Protein AF-A0A4Q3SKL9-F1 (afdb_monomer_lite)

Structure (mmCIF, N/CA/C/O backbone)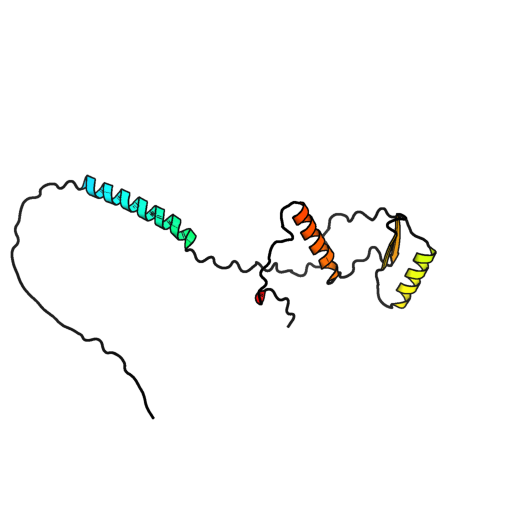:
data_AF-A0A4Q3SKL9-F1
#
_entry.id   AF-A0A4Q3SKL9-F1
#
loop_
_atom_site.group_PDB
_atom_site.id
_atom_site.type_symbol
_atom_site.label_atom_id
_atom_site.label_alt_id
_atom_site.label_comp_id
_atom_site.label_asym_id
_atom_site.label_entity_id
_atom_site.label_seq_id
_atom_site.pdbx_PDB_ins_code
_atom_site.Cartn_x
_atom_site.Cartn_y
_atom_site.Cartn_z
_atom_site.occupancy
_atom_site.B_iso_or_equiv
_atom_site.auth_seq_id
_atom_site.auth_comp_id
_atom_site.auth_asym_id
_atom_site.auth_atom_id
_atom_site.pdbx_PDB_model_num
ATOM 1 N N . MET A 1 1 ? 20.349 -5.347 70.564 1.00 42.28 1 MET A N 1
ATOM 2 C CA . MET A 1 1 ? 19.375 -5.200 71.668 1.00 42.28 1 MET A CA 1
ATOM 3 C C . MET A 1 1 ? 17.981 -5.496 71.130 1.00 42.28 1 MET A C 1
ATOM 5 O O . MET A 1 1 ? 17.621 -4.933 70.114 1.00 42.28 1 MET A O 1
ATOM 9 N N . GLN A 1 2 ? 17.315 -6.458 71.781 1.00 43.00 2 GLN A N 1
ATOM 10 C CA . GLN A 1 2 ? 15.885 -6.828 71.868 1.00 43.00 2 GLN A CA 1
ATOM 11 C C . GLN A 1 2 ? 14.859 -6.116 70.944 1.00 43.00 2 GLN A C 1
ATOM 13 O O . GLN A 1 2 ? 14.893 -4.907 70.795 1.00 43.00 2 GLN A O 1
ATOM 18 N N . ARG A 1 3 ? 13.822 -6.783 70.413 1.00 39.81 3 ARG A N 1
ATOM 19 C CA . ARG A 1 3 ? 12.756 -7.420 71.211 1.00 39.81 3 ARG A CA 1
ATOM 20 C C . ARG A 1 3 ? 11.998 -8.527 70.469 1.00 39.81 3 ARG A C 1
ATOM 22 O O . ARG A 1 3 ? 11.583 -8.394 69.326 1.00 39.81 3 ARG A O 1
ATOM 29 N N . ARG A 1 4 ? 11.789 -9.598 71.232 1.00 51.88 4 ARG A N 1
ATOM 30 C CA . ARG A 1 4 ? 10.931 -10.768 71.035 1.00 51.88 4 ARG A CA 1
ATOM 31 C C . ARG A 1 4 ? 9.560 -10.455 71.658 1.00 51.88 4 ARG A C 1
ATOM 33 O O . ARG A 1 4 ? 9.534 -10.004 72.798 1.00 51.88 4 ARG A O 1
ATOM 40 N N . VAL A 1 5 ? 8.454 -10.719 70.961 1.00 52.66 5 VAL A N 1
ATOM 41 C CA . VAL A 1 5 ? 7.071 -10.580 71.477 1.00 52.66 5 VAL A CA 1
ATOM 42 C C . VAL A 1 5 ? 6.251 -11.712 70.834 1.00 52.66 5 VAL A C 1
ATOM 44 O O . VAL A 1 5 ? 6.023 -11.701 69.634 1.00 52.66 5 VAL A O 1
ATOM 47 N N . SER A 1 6 ? 6.223 -12.907 71.432 1.00 49.34 6 SER A N 1
ATOM 48 C CA . SER A 1 6 ? 5.318 -13.424 72.481 1.00 49.34 6 SER A CA 1
ATOM 49 C C . SER A 1 6 ? 4.157 -14.236 71.885 1.00 49.34 6 SER A C 1
ATOM 51 O O . SER A 1 6 ? 3.164 -13.692 71.412 1.00 49.34 6 SER A O 1
ATOM 53 N N . ARG A 1 7 ? 4.306 -15.570 71.930 1.00 49.84 7 ARG A N 1
ATOM 54 C CA . ARG A 1 7 ? 3.249 -16.551 71.646 1.00 49.84 7 ARG A CA 1
ATOM 55 C C . ARG A 1 7 ? 2.136 -16.407 72.682 1.00 49.84 7 ARG A C 1
ATOM 57 O O . ARG A 1 7 ? 2.406 -16.524 73.876 1.00 49.84 7 ARG A O 1
ATOM 64 N N . PHE A 1 8 ? 0.903 -16.222 72.224 1.00 40.44 8 PHE A N 1
ATOM 65 C CA . PHE A 1 8 ? -0.272 -16.300 73.083 1.00 40.44 8 PHE A CA 1
ATOM 66 C C . PHE A 1 8 ? -0.656 -17.765 73.323 1.00 40.44 8 PHE A C 1
ATOM 68 O O . PHE A 1 8 ? -0.822 -18.553 72.392 1.00 40.44 8 PHE A O 1
ATOM 75 N N . ARG A 1 9 ? -0.744 -18.123 74.604 1.00 43.94 9 ARG A N 1
ATOM 76 C CA . ARG A 1 9 ? -1.090 -19.440 75.142 1.00 43.94 9 ARG A CA 1
ATOM 77 C C . ARG A 1 9 ? -2.588 -19.429 75.462 1.00 43.94 9 ARG A C 1
ATOM 79 O O . ARG A 1 9 ? -3.027 -18.601 76.251 1.00 43.94 9 ARG A O 1
ATOM 86 N N . GLN A 1 10 ? -3.356 -20.323 74.847 1.00 49.81 10 GLN A N 1
ATOM 87 C CA . GLN A 1 10 ? -4.784 -20.511 75.135 1.00 49.81 10 GLN A CA 1
ATOM 88 C C . GLN A 1 10 ? -4.977 -21.128 76.537 1.00 49.81 10 GLN A C 1
ATOM 90 O O . GLN A 1 10 ? -4.242 -22.065 76.878 1.00 49.81 10 GLN A O 1
ATOM 95 N N . PRO A 1 11 ? -5.944 -20.666 77.351 1.00 43.22 11 PRO A N 1
ATOM 96 C CA . PRO A 1 11 ? -6.299 -21.330 78.598 1.00 43.22 11 PRO A CA 1
ATOM 97 C C . PRO A 1 11 ? -7.225 -22.530 78.344 1.00 43.22 11 PRO A C 1
ATOM 99 O O . PRO A 1 11 ? -8.230 -22.439 77.644 1.00 43.22 11 PRO A O 1
ATOM 102 N N . ARG A 1 12 ? -6.885 -23.667 78.961 1.00 46.78 12 ARG A N 1
ATOM 103 C CA . ARG A 1 12 ? -7.811 -24.780 79.210 1.00 46.78 12 ARG A CA 1
ATOM 104 C C . ARG A 1 12 ? -8.710 -24.397 80.383 1.00 46.78 12 ARG A C 1
ATOM 106 O O . ARG A 1 12 ? -8.183 -24.033 81.429 1.00 46.78 12 ARG A O 1
ATOM 113 N N . PHE A 1 13 ? -10.018 -24.588 80.241 1.00 40.31 13 PHE A N 1
ATOM 114 C CA . PHE A 1 13 ? -10.924 -24.720 81.378 1.00 40.31 13 PHE A CA 1
ATOM 115 C C . PHE A 1 13 ? -11.659 -26.054 81.307 1.00 40.31 13 PHE A C 1
ATOM 117 O O . PHE A 1 13 ? -12.207 -26.444 80.278 1.00 40.31 13 PHE A O 1
ATOM 124 N N . SER A 1 14 ? -11.565 -26.770 82.420 1.00 46.06 14 SER A N 1
ATOM 125 C CA . SER A 1 14 ? -12.085 -28.099 82.690 1.00 46.06 14 SER A CA 1
ATOM 126 C C . SER A 1 14 ? -13.452 -28.038 83.368 1.00 46.06 14 SER A C 1
ATOM 128 O O . SER A 1 14 ? -13.688 -27.171 84.202 1.00 46.06 14 SER A O 1
ATOM 130 N N . SER A 1 15 ? -14.267 -29.051 83.068 1.00 46.94 15 SER A N 1
ATOM 131 C CA . SER A 1 15 ? -15.218 -29.741 83.955 1.00 46.94 15 SER A CA 1
ATOM 132 C C . SER A 1 15 ? -16.127 -28.909 84.874 1.00 46.94 15 SER A C 1
ATOM 134 O O . SER A 1 15 ? -15.709 -28.448 85.933 1.00 46.94 15 SER A O 1
ATOM 136 N N . GLY A 1 16 ? -17.422 -28.919 84.561 1.00 36.06 16 GLY A N 1
ATOM 137 C CA . GLY A 1 16 ? -18.505 -28.660 85.508 1.00 36.06 16 GLY A CA 1
ATOM 138 C C . GLY A 1 16 ? -19.634 -29.647 85.242 1.00 36.06 16 GLY A C 1
ATOM 139 O O . GLY A 1 16 ? -20.187 -29.672 84.148 1.00 36.06 16 GLY A O 1
ATOM 140 N N . ARG A 1 17 ? -19.877 -30.523 86.212 1.00 42.84 17 ARG A N 1
ATOM 141 C CA . ARG A 1 17 ? -20.771 -31.682 86.182 1.00 42.84 17 ARG A CA 1
ATOM 142 C C . ARG A 1 17 ? -22.053 -31.338 86.959 1.00 42.84 17 ARG A C 1
ATOM 144 O O . ARG A 1 17 ? -21.984 -30.529 87.879 1.00 42.84 17 ARG A O 1
ATOM 151 N N . GLU A 1 18 ? -23.121 -32.074 86.650 1.00 37.28 18 GLU A N 1
ATOM 152 C CA . GLU A 1 18 ? -24.313 -32.351 87.477 1.00 37.28 18 GLU A CA 1
ATOM 153 C C . GLU A 1 18 ? -25.506 -31.380 87.457 1.00 37.28 18 GLU A C 1
ATOM 155 O O . GLU A 1 18 ? -25.368 -30.168 87.322 1.00 37.28 18 GLU A O 1
ATOM 160 N N . SER A 1 19 ? -26.664 -31.999 87.736 1.00 40.19 19 SER A N 1
ATOM 161 C CA . SER A 1 19 ? -28.002 -31.480 88.067 1.00 40.19 19 SER A CA 1
ATOM 162 C C . SER A 1 19 ? -28.982 -31.253 86.906 1.00 40.19 19 SER A C 1
ATOM 164 O O . SER A 1 19 ? -28.657 -30.624 85.913 1.00 40.19 19 SER A O 1
ATOM 166 N N . PHE A 1 20 ? -30.244 -31.682 86.947 1.00 34.62 20 PHE A N 1
ATOM 167 C CA . PHE A 1 20 ? -30.991 -32.583 87.829 1.00 34.62 20 PHE A CA 1
ATOM 168 C C . PHE A 1 20 ? -32.383 -32.776 87.167 1.00 34.62 20 PHE A C 1
ATOM 170 O O . PHE A 1 20 ? -32.942 -31.834 86.615 1.00 34.62 20 PHE A O 1
ATOM 177 N N . TRP A 1 21 ? -32.950 -33.975 87.323 1.00 31.34 21 TRP A N 1
ATOM 178 C CA . TRP A 1 21 ? -34.388 -34.284 87.409 1.00 31.34 21 TRP A CA 1
ATOM 179 C C . TRP A 1 21 ? -35.330 -34.453 86.187 1.00 31.34 21 TRP A C 1
ATOM 181 O O . TRP A 1 21 ? -35.615 -33.563 85.396 1.00 31.34 21 TRP A O 1
ATOM 191 N N . HIS A 1 22 ? -35.981 -35.624 86.267 1.00 39.62 22 HIS A N 1
ATOM 192 C CA . HIS A 1 22 ? -37.375 -35.976 85.969 1.00 39.62 22 HIS A CA 1
ATOM 193 C C . HIS A 1 22 ? -37.829 -36.193 84.520 1.00 39.62 22 HIS A C 1
ATOM 195 O O . HIS A 1 22 ? -38.355 -35.321 83.830 1.00 39.62 22 HIS A O 1
ATOM 201 N N . ALA A 1 23 ? -37.818 -37.482 84.168 1.00 44.06 23 ALA A N 1
ATOM 202 C CA . ALA A 1 23 ? -38.719 -38.083 83.202 1.00 44.06 23 ALA A CA 1
ATOM 203 C C . ALA A 1 23 ? -40.190 -37.805 83.565 1.00 44.06 23 ALA A C 1
ATOM 205 O O . ALA A 1 23 ? -40.707 -38.296 84.569 1.00 44.06 23 ALA A O 1
ATOM 206 N N . ARG A 1 24 ? -40.880 -37.067 82.693 1.00 47.12 24 ARG A N 1
ATOM 207 C CA . ARG A 1 24 ? -42.340 -37.084 82.570 1.00 47.12 24 ARG A 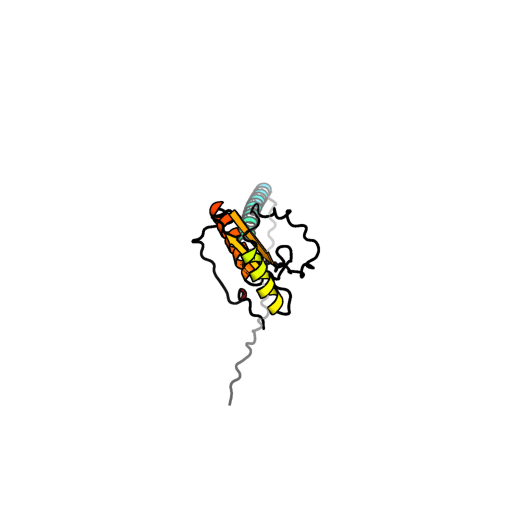CA 1
ATOM 208 C C . ARG A 1 24 ? -42.690 -37.778 81.260 1.00 47.12 24 ARG A C 1
ATOM 210 O O . ARG A 1 24 ? -42.455 -37.240 80.184 1.00 47.12 24 ARG A O 1
ATOM 217 N N . ARG A 1 25 ? -43.244 -38.989 81.357 1.00 47.88 25 ARG A N 1
ATOM 218 C CA . ARG A 1 25 ? -43.970 -39.616 80.249 1.00 47.88 25 ARG A CA 1
ATOM 219 C C . ARG A 1 25 ? -45.310 -38.903 80.124 1.00 47.88 25 ARG A C 1
ATOM 221 O O . ARG A 1 25 ? -46.119 -38.991 81.039 1.00 47.88 25 ARG A O 1
ATOM 228 N N . PHE A 1 26 ? -45.535 -38.241 78.995 1.00 43.69 26 PHE A N 1
ATOM 229 C CA . PHE A 1 26 ? -46.871 -37.883 78.537 1.00 43.69 26 PHE A CA 1
ATOM 230 C C . PHE A 1 26 ? -47.021 -38.207 77.050 1.00 43.69 26 PHE A C 1
ATOM 232 O O . PHE A 1 26 ? -46.095 -38.081 76.252 1.00 43.69 26 PHE A O 1
ATOM 239 N N . SER A 1 27 ? -48.210 -38.718 76.768 1.00 46.91 27 SER A N 1
ATOM 240 C CA . SER A 1 27 ? -48.771 -39.318 75.561 1.00 46.91 27 SER A CA 1
ATOM 241 C C . SER A 1 27 ? -48.449 -38.645 74.225 1.00 46.91 27 SER A C 1
ATOM 243 O O . SER A 1 27 ? -48.472 -37.425 74.088 1.00 46.91 27 SER A O 1
ATOM 245 N N . SER A 1 28 ? -48.281 -39.487 73.205 1.00 49.47 28 SER A N 1
ATOM 246 C CA . SER A 1 28 ? -48.178 -39.151 71.787 1.00 49.47 28 SER A CA 1
ATOM 247 C C . SER A 1 28 ? -49.467 -38.524 71.238 1.00 49.47 28 SER A C 1
ATOM 249 O O . SER A 1 28 ? -50.399 -39.215 70.828 1.00 49.47 28 SER A O 1
ATOM 251 N N . ALA A 1 29 ? -49.492 -37.196 71.146 1.00 51.28 29 ALA A N 1
ATOM 252 C CA . ALA A 1 29 ? -50.385 -36.495 70.231 1.00 51.28 29 ALA A CA 1
ATOM 253 C C . ALA A 1 29 ? -49.734 -36.461 68.837 1.00 51.28 29 ALA A C 1
ATOM 255 O O . ALA A 1 29 ? -48.597 -36.016 68.676 1.00 51.28 29 ALA A O 1
ATOM 256 N N . ARG A 1 30 ? -50.440 -36.968 67.821 1.00 56.00 30 ARG A N 1
ATOM 257 C CA . ARG A 1 30 ? -50.005 -36.933 66.417 1.00 56.00 30 ARG A CA 1
ATOM 258 C C . ARG A 1 30 ? -49.879 -35.474 65.964 1.00 56.00 30 ARG A C 1
ATOM 260 O O . ARG A 1 30 ? -50.881 -34.813 65.714 1.00 56.00 30 ARG A O 1
ATOM 267 N N . ALA A 1 31 ? -48.650 -34.974 65.869 1.00 55.12 31 ALA A N 1
ATOM 268 C CA . ALA A 1 31 ? -48.360 -33.671 65.280 1.00 55.12 31 ALA A CA 1
ATOM 269 C C . ALA A 1 31 ? -48.549 -33.709 63.741 1.00 55.12 31 ALA A C 1
ATOM 271 O O . ALA A 1 31 ? -48.374 -34.764 63.125 1.00 55.12 31 ALA A O 1
ATOM 272 N N . PRO A 1 32 ? -48.896 -32.588 63.081 1.00 55.81 32 PRO A N 1
ATOM 273 C CA . PRO A 1 32 ? -49.152 -32.546 61.643 1.00 55.81 32 PRO A CA 1
ATOM 274 C C . PRO A 1 32 ? -47.839 -32.358 60.863 1.00 55.81 32 PRO A C 1
ATOM 276 O O . PRO A 1 32 ? -47.601 -31.324 60.238 1.00 55.81 32 PRO A O 1
ATOM 279 N N . TRP A 1 33 ? -46.972 -33.374 60.891 1.00 47.75 33 TRP A N 1
ATOM 280 C CA . TRP A 1 33 ? -45.654 -33.356 60.232 1.00 47.75 33 TRP A CA 1
ATOM 281 C C . TRP A 1 33 ? -45.737 -33.145 58.709 1.00 47.75 33 TRP A C 1
ATOM 283 O O . TRP A 1 33 ? -44.792 -32.641 58.106 1.00 47.75 33 TRP A O 1
ATOM 293 N N . GLY A 1 34 ? -46.883 -33.437 58.083 1.00 54.59 34 GLY A N 1
ATOM 294 C CA . GLY A 1 34 ? -47.076 -33.249 56.642 1.00 54.59 34 GLY A CA 1
ATOM 295 C C . GLY A 1 34 ? -46.993 -31.790 56.174 1.00 54.59 34 GLY A C 1
ATOM 296 O O . GLY A 1 34 ? -46.503 -31.530 55.081 1.00 54.59 34 GLY A O 1
ATOM 297 N N . ARG A 1 35 ? -47.409 -30.813 56.996 1.00 53.94 35 ARG A N 1
ATOM 298 C CA . ARG A 1 35 ? -47.407 -29.390 56.588 1.00 53.94 35 ARG A CA 1
ATOM 299 C C . ARG A 1 35 ? -46.044 -28.721 56.796 1.00 53.94 35 ARG A C 1
ATOM 301 O O . ARG A 1 35 ? -45.685 -27.827 56.037 1.00 53.94 35 ARG A O 1
ATOM 308 N N . ILE A 1 36 ? -45.267 -29.191 57.774 1.00 56.56 36 ILE A N 1
ATOM 309 C CA . ILE A 1 36 ? -43.923 -28.672 58.077 1.00 56.56 36 ILE A CA 1
ATOM 310 C C . ILE A 1 36 ? -42.903 -29.171 57.042 1.00 56.56 36 ILE A C 1
ATOM 312 O O . ILE A 1 36 ? -42.072 -28.394 56.575 1.00 56.56 36 ILE A O 1
ATOM 316 N N . LEU A 1 37 ? -43.016 -30.430 56.599 1.00 56.03 37 LEU A N 1
ATOM 317 C CA . LEU A 1 37 ? -42.144 -30.978 55.553 1.00 56.03 37 LEU A CA 1
ATOM 318 C C . LEU A 1 37 ? -42.382 -30.316 54.182 1.00 56.03 37 LEU A C 1
ATOM 320 O O . LEU A 1 37 ? -41.430 -30.105 53.433 1.00 56.03 37 LEU A O 1
ATOM 324 N N . MET A 1 38 ? -43.616 -29.895 53.880 1.00 53.75 38 MET A N 1
ATOM 325 C CA . MET A 1 38 ? -43.931 -29.203 52.623 1.00 53.75 38 MET A CA 1
ATOM 326 C C . MET A 1 38 ? -43.440 -27.741 52.604 1.00 53.75 38 MET A C 1
ATOM 328 O O . MET A 1 38 ? -42.989 -27.257 51.567 1.00 53.75 38 MET A O 1
ATOM 332 N N . ALA A 1 39 ? -43.441 -27.051 53.752 1.00 53.16 39 ALA A N 1
ATOM 333 C CA . ALA A 1 39 ? -42.881 -25.699 53.877 1.00 53.16 39 ALA A CA 1
ATOM 334 C C . ALA A 1 39 ? -41.339 -25.681 53.782 1.00 53.16 39 ALA A C 1
ATOM 336 O O . ALA A 1 39 ? -40.767 -24.763 53.194 1.00 53.16 39 ALA A O 1
ATOM 337 N N . MET A 1 40 ? -40.660 -26.718 54.287 1.00 55.88 40 MET A N 1
ATOM 338 C CA . MET A 1 40 ? -39.204 -26.865 54.148 1.00 55.88 40 MET A CA 1
ATOM 339 C C . MET A 1 40 ? -38.764 -27.200 52.716 1.00 55.88 40 MET A C 1
ATOM 341 O O . MET A 1 40 ? -37.723 -26.714 52.274 1.00 55.88 40 MET A O 1
ATOM 345 N N . ALA A 1 41 ? -39.567 -27.957 51.961 1.00 56.78 41 ALA A N 1
ATOM 346 C CA . ALA A 1 41 ? -39.292 -28.232 50.550 1.00 56.78 41 ALA A CA 1
ATOM 347 C C . ALA A 1 41 ? -39.411 -26.970 49.667 1.00 56.78 41 ALA A C 1
ATOM 349 O O . ALA A 1 41 ? -38.591 -26.765 48.772 1.00 56.78 41 ALA A O 1
ATOM 350 N N . LEU A 1 42 ? -40.373 -26.083 49.955 1.00 54.62 42 LEU A N 1
ATOM 351 C CA . LEU A 1 42 ? -40.556 -24.831 49.208 1.00 54.62 42 LEU A CA 1
ATOM 352 C C . LEU A 1 42 ? -39.493 -23.764 49.540 1.00 54.62 42 LEU A C 1
ATOM 354 O O . LEU A 1 42 ? -39.057 -23.053 48.636 1.00 54.62 42 LEU A O 1
ATOM 358 N N . LEU A 1 43 ? -38.987 -23.694 50.781 1.00 52.44 43 LEU A N 1
ATOM 359 C CA . LEU A 1 43 ? -37.844 -22.823 51.112 1.00 52.44 43 LEU A CA 1
ATOM 360 C C . LEU A 1 43 ? -36.511 -23.329 50.525 1.00 52.44 43 LEU A C 1
ATOM 362 O O . LEU A 1 43 ? -35.673 -22.520 50.123 1.00 52.44 43 LEU A O 1
ATOM 366 N N . GLY A 1 44 ? -36.316 -24.649 50.424 1.00 49.09 44 GLY A N 1
ATOM 367 C CA . GLY A 1 44 ? -35.128 -25.238 49.794 1.00 49.09 44 GLY A CA 1
ATOM 368 C C . GLY A 1 44 ? -35.025 -24.933 48.294 1.00 49.09 44 GLY A C 1
ATOM 369 O O . GLY A 1 44 ? -33.937 -24.645 47.794 1.00 49.09 44 GLY A O 1
ATOM 370 N N . ALA A 1 45 ? -36.158 -24.9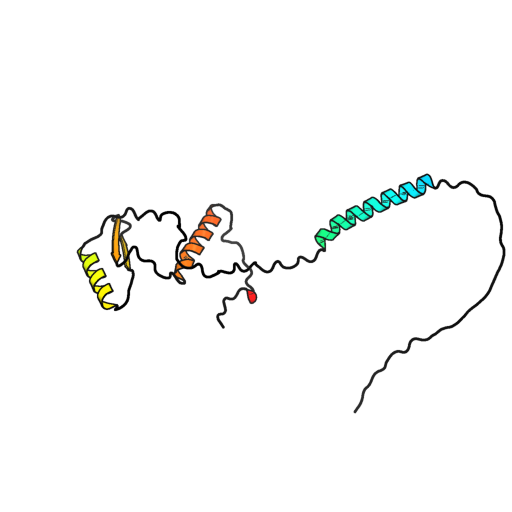05 47.585 1.00 52.97 45 ALA A N 1
ATOM 371 C CA . ALA A 1 45 ? -36.197 -24.595 46.155 1.00 52.97 45 ALA A CA 1
ATOM 372 C C . ALA A 1 45 ? -35.883 -23.112 45.842 1.00 52.97 45 ALA A C 1
ATOM 374 O O . ALA A 1 45 ? -35.205 -22.826 44.855 1.00 52.97 45 ALA A O 1
ATOM 375 N N . MET A 1 46 ? -36.280 -22.164 46.703 1.00 51.06 46 MET A N 1
ATOM 376 C CA . MET A 1 46 ? -35.952 -20.732 46.534 1.00 51.06 46 MET A CA 1
ATOM 377 C C . MET A 1 46 ? -34.492 -20.390 46.893 1.00 51.06 46 MET A C 1
ATOM 379 O O . MET A 1 46 ? -33.884 -19.517 46.263 1.00 51.06 46 MET A O 1
ATOM 383 N N . ALA A 1 47 ? -33.884 -21.105 47.845 1.00 51.56 47 ALA A N 1
ATOM 384 C CA . ALA A 1 47 ? -32.459 -20.956 48.158 1.00 51.56 47 ALA A CA 1
ATOM 385 C C . ALA A 1 47 ? -31.554 -21.589 47.080 1.00 51.56 47 ALA A C 1
ATOM 387 O O . ALA A 1 47 ? -30.500 -21.043 46.758 1.00 51.56 47 ALA A O 1
ATOM 388 N N . ALA A 1 48 ? -31.987 -22.689 46.453 1.00 51.91 48 ALA A N 1
ATOM 389 C CA . ALA A 1 48 ? -31.261 -23.310 45.343 1.00 51.91 48 ALA A CA 1
ATOM 390 C C . ALA A 1 48 ? -31.295 -22.461 44.054 1.00 51.91 48 ALA A C 1
ATOM 392 O O . ALA A 1 48 ? -30.286 -22.371 43.354 1.00 51.91 48 ALA A O 1
ATOM 393 N N . GLY A 1 49 ? -32.420 -21.793 43.761 1.00 48.47 49 GLY A N 1
ATOM 394 C CA . GLY A 1 49 ? -32.562 -20.928 42.581 1.00 48.47 49 GLY A CA 1
ATOM 395 C C . GLY A 1 49 ? -31.742 -19.633 42.656 1.00 48.47 49 GLY A C 1
ATOM 396 O O . GLY A 1 49 ? -31.108 -19.240 41.679 1.00 48.47 49 GLY A O 1
ATOM 397 N N . SER A 1 50 ? -31.683 -18.996 43.830 1.00 51.47 50 SER A N 1
ATOM 398 C CA . SER A 1 50 ? -30.873 -17.783 44.038 1.00 51.47 50 SER A CA 1
ATOM 399 C C . SER A 1 50 ? -29.367 -18.077 44.083 1.00 51.47 50 SER A C 1
ATOM 401 O O . SER A 1 50 ? -28.575 -17.283 43.576 1.00 51.47 50 SER A O 1
ATOM 403 N N . ALA A 1 51 ? -28.965 -19.251 44.584 1.00 48.81 51 ALA A N 1
ATOM 404 C CA . ALA A 1 51 ? -27.578 -19.713 44.534 1.00 48.81 51 ALA A CA 1
ATOM 405 C C . ALA A 1 51 ? -27.087 -19.996 43.100 1.00 48.81 51 ALA A C 1
ATOM 407 O O . ALA A 1 51 ? -25.921 -19.743 42.801 1.00 48.81 51 ALA A O 1
ATOM 408 N N . TRP A 1 52 ? -27.960 -20.460 42.195 1.00 52.53 52 TRP A N 1
ATOM 409 C CA . TRP A 1 52 ? -27.633 -20.618 40.769 1.00 52.53 52 TRP A CA 1
ATOM 410 C C . TRP A 1 52 ? -27.461 -19.268 40.059 1.00 52.53 52 TRP A C 1
ATOM 412 O O . TRP A 1 52 ? -26.477 -19.067 39.353 1.00 52.53 52 TRP A O 1
ATOM 422 N N . LEU A 1 53 ? -28.348 -18.303 40.324 1.00 54.97 53 LEU A N 1
ATOM 423 C CA . LEU A 1 53 ? -28.275 -16.952 39.747 1.00 54.97 53 LEU A CA 1
ATOM 424 C C . LEU A 1 53 ? -27.075 -16.127 40.254 1.00 54.97 53 LEU A C 1
ATOM 426 O O . LEU A 1 53 ? -26.579 -15.256 39.538 1.00 54.97 53 LEU A O 1
ATOM 430 N N . LEU A 1 54 ? -26.585 -16.396 41.471 1.00 51.31 54 LEU A N 1
ATOM 431 C CA . LEU A 1 54 ? -25.428 -15.698 42.047 1.00 51.31 54 LEU A CA 1
ATOM 432 C C . LEU A 1 54 ? -24.083 -16.385 41.736 1.00 51.31 54 LEU A C 1
ATOM 434 O O . LEU A 1 54 ? -23.041 -15.726 41.760 1.00 51.31 54 LEU A O 1
ATOM 438 N N . ARG A 1 55 ? -24.087 -17.679 41.382 1.00 52.06 55 ARG A N 1
ATOM 439 C CA . ARG A 1 55 ? -22.881 -18.434 40.995 1.00 52.06 55 ARG A CA 1
ATOM 440 C C . ARG A 1 55 ? -22.289 -17.963 39.666 1.00 52.06 55 ARG A C 1
ATOM 442 O O . ARG A 1 55 ? -21.068 -17.861 39.567 1.00 52.06 55 ARG A O 1
ATOM 449 N N . ASP A 1 56 ? -23.114 -17.574 38.698 1.00 54.53 56 ASP A N 1
ATOM 450 C CA . ASP A 1 56 ? -22.627 -17.005 37.428 1.00 54.53 56 ASP A CA 1
ATOM 451 C C . ASP A 1 56 ? -22.030 -15.599 37.595 1.00 54.53 56 ASP A C 1
ATOM 453 O O . ASP A 1 56 ? -21.173 -15.179 36.819 1.00 54.53 56 ASP A O 1
ATOM 457 N N . ARG A 1 57 ? -22.442 -14.865 38.637 1.00 57.88 57 ARG A N 1
ATOM 458 C CA . ARG A 1 57 ? -21.971 -13.497 38.919 1.00 57.88 57 ARG A CA 1
ATOM 459 C C . ARG A 1 57 ? -20.649 -13.462 39.689 1.00 57.88 57 ARG A C 1
ATOM 461 O O . ARG A 1 57 ? -19.925 -12.477 39.583 1.00 57.88 57 ARG A O 1
ATOM 468 N N . LEU A 1 58 ? -20.356 -14.509 40.463 1.00 53.41 58 LEU A N 1
ATOM 469 C CA . LEU A 1 58 ? -19.180 -14.601 41.338 1.00 53.41 58 LEU A CA 1
ATOM 470 C C . LEU A 1 58 ? -18.174 -15.669 40.906 1.00 53.41 58 LEU A C 1
ATOM 472 O O . LEU A 1 58 ? -17.127 -15.799 41.540 1.00 53.41 58 LEU A O 1
ATOM 476 N N . SER A 1 59 ? -18.461 -16.426 39.842 1.00 58.06 59 SER A N 1
ATOM 477 C CA . SER A 1 59 ? -17.453 -17.290 39.236 1.00 58.06 59 SER A CA 1
ATOM 478 C C . SER A 1 59 ? -16.271 -16.407 38.837 1.00 58.06 59 SER A C 1
ATOM 480 O O . SER A 1 59 ? -16.468 -15.473 38.051 1.00 58.06 59 SER A O 1
ATOM 482 N N . PRO A 1 60 ? -15.060 -16.633 39.380 1.00 54.19 60 PRO A N 1
ATOM 483 C CA . PRO A 1 60 ? -13.891 -15.922 38.907 1.00 54.19 60 PRO A CA 1
ATOM 484 C C . PRO A 1 60 ? -13.810 -16.199 37.413 1.00 54.19 60 PRO A C 1
ATOM 486 O O . PRO A 1 60 ? -13.636 -17.346 37.001 1.00 54.19 60 PRO A O 1
ATOM 489 N N . ARG A 1 61 ? -13.998 -15.155 36.597 1.00 54.69 61 ARG A N 1
ATOM 490 C CA . ARG A 1 61 ? -13.633 -15.212 35.188 1.00 54.69 61 ARG A CA 1
ATOM 491 C C . ARG A 1 61 ? -12.154 -15.533 35.200 1.00 54.69 61 ARG A C 1
ATOM 493 O O . ARG A 1 61 ? -11.341 -14.657 35.479 1.00 54.69 61 ARG A O 1
ATOM 500 N N . THR A 1 62 ? -11.812 -16.799 34.987 1.00 55.81 62 THR A N 1
ATOM 501 C CA . THR A 1 62 ? -10.456 -17.161 34.613 1.00 55.81 62 THR A CA 1
ATOM 502 C C . THR A 1 62 ? -10.166 -16.261 33.422 1.00 55.81 62 THR A C 1
ATOM 504 O O . THR A 1 62 ? -10.948 -16.311 32.467 1.00 55.81 62 THR A O 1
ATOM 507 N N . PRO A 1 63 ? -9.167 -15.365 33.479 1.00 55.41 63 PRO A N 1
ATOM 508 C CA . PRO A 1 63 ? -8.778 -14.637 32.292 1.00 55.41 63 PRO A CA 1
ATOM 509 C C . PRO A 1 63 ? -8.503 -15.715 31.253 1.00 55.41 63 PRO A C 1
ATOM 511 O O . PRO A 1 63 ? -7.598 -16.531 31.436 1.00 55.41 63 PRO A O 1
ATOM 514 N N . GLN A 1 64 ? -9.340 -15.800 30.218 1.00 47.16 64 GLN A N 1
ATOM 515 C CA . GLN A 1 64 ? -8.906 -16.458 29.006 1.00 47.16 64 GLN A CA 1
ATOM 516 C C . GLN A 1 64 ? -7.711 -15.617 28.592 1.00 47.16 64 GLN A C 1
ATOM 518 O O . GLN A 1 64 ? -7.877 -14.490 28.127 1.00 47.16 64 GLN A O 1
ATOM 523 N N . ALA A 1 65 ? -6.507 -16.119 28.883 1.00 55.91 65 ALA A N 1
ATOM 524 C CA . ALA A 1 65 ? -5.313 -15.604 28.253 1.00 55.91 65 ALA A CA 1
ATOM 525 C C . ALA A 1 65 ? -5.668 -15.518 26.767 1.00 55.91 65 ALA A C 1
ATOM 527 O O . ALA A 1 65 ? -6.252 -16.493 26.263 1.00 55.91 65 ALA A O 1
ATOM 528 N N . PRO A 1 66 ? -5.430 -14.375 26.093 1.00 52.75 66 PRO A N 1
ATOM 529 C CA . PRO A 1 66 ? -5.632 -14.319 24.659 1.00 52.75 66 PRO A CA 1
ATOM 530 C C . PRO A 1 66 ? -4.947 -15.563 24.127 1.00 52.75 66 PRO A C 1
ATOM 532 O O . PRO A 1 66 ? -3.787 -15.819 24.466 1.00 52.75 66 PRO A O 1
ATOM 535 N N . ARG A 1 67 ? -5.707 -16.416 23.432 1.00 50.06 67 ARG A N 1
ATOM 536 C CA . ARG A 1 67 ? -5.112 -17.531 22.720 1.00 50.06 67 ARG A CA 1
ATOM 537 C C . ARG A 1 67 ? -4.189 -16.828 21.752 1.00 50.06 67 ARG A C 1
ATOM 539 O O . ARG A 1 67 ? -4.660 -16.300 20.751 1.00 50.06 67 ARG A O 1
ATOM 546 N N . ALA A 1 68 ? -2.919 -16.698 22.130 1.00 50.00 68 ALA A N 1
ATOM 547 C CA . ALA A 1 68 ? -1.883 -16.291 21.224 1.00 50.00 68 ALA A CA 1
ATOM 548 C C . ALA A 1 68 ? -2.082 -17.276 20.091 1.00 50.00 68 ALA A C 1
ATOM 550 O O . ALA A 1 68 ? -1.952 -18.487 20.294 1.00 50.00 68 ALA A O 1
ATOM 551 N N . ALA A 1 69 ? -2.582 -16.780 18.961 1.00 53.91 69 ALA A N 1
ATOM 552 C CA . ALA A 1 69 ? -2.493 -17.533 17.744 1.00 53.91 69 ALA A CA 1
ATOM 553 C C . ALA A 1 69 ? -1.002 -17.811 17.661 1.00 53.91 69 ALA A C 1
ATOM 555 O O . ALA A 1 69 ? -0.205 -16.886 17.495 1.00 53.91 69 ALA A O 1
ATOM 556 N N . THR A 1 70 ? -0.612 -19.049 17.956 1.00 40.19 70 THR A N 1
ATOM 557 C CA . THR A 1 70 ? 0.702 -19.523 17.597 1.00 40.19 70 THR A CA 1
ATOM 558 C C . THR A 1 70 ? 0.707 -19.296 16.101 1.00 40.19 70 THR A C 1
ATOM 560 O O . THR A 1 70 ? 0.037 -20.010 15.358 1.00 40.19 70 THR A O 1
ATOM 563 N N . LEU A 1 71 ? 1.357 -18.218 15.668 1.00 52.56 71 LEU A N 1
ATOM 564 C CA . LEU A 1 71 ? 1.813 -18.094 14.305 1.00 52.56 71 LEU A CA 1
ATOM 565 C C . LEU A 1 71 ? 2.901 -19.161 14.220 1.00 52.56 71 LEU A C 1
ATOM 567 O O . LEU A 1 71 ? 4.088 -18.866 14.320 1.00 52.56 71 LEU A O 1
ATOM 571 N N . GLU A 1 72 ? 2.484 -20.431 14.160 1.00 48.88 72 GLU A N 1
ATOM 572 C CA . GLU A 1 72 ? 3.302 -21.452 13.539 1.00 48.88 72 GLU A CA 1
ATOM 573 C C . GLU A 1 72 ? 3.668 -20.821 12.213 1.00 48.88 72 GLU A C 1
ATOM 575 O O . GLU A 1 72 ? 2.773 -20.425 11.462 1.00 48.88 72 GLU A O 1
ATOM 580 N N . GLY A 1 73 ? 4.965 -20.564 12.028 1.00 49.25 73 GLY A N 1
ATOM 581 C CA . GLY A 1 73 ? 5.479 -19.945 10.824 1.00 49.25 73 GLY A CA 1
ATOM 582 C C . GLY A 1 73 ? 4.940 -20.750 9.663 1.00 49.25 73 GLY A C 1
ATOM 583 O O . GLY A 1 73 ? 5.428 -21.848 9.395 1.00 49.25 73 GLY A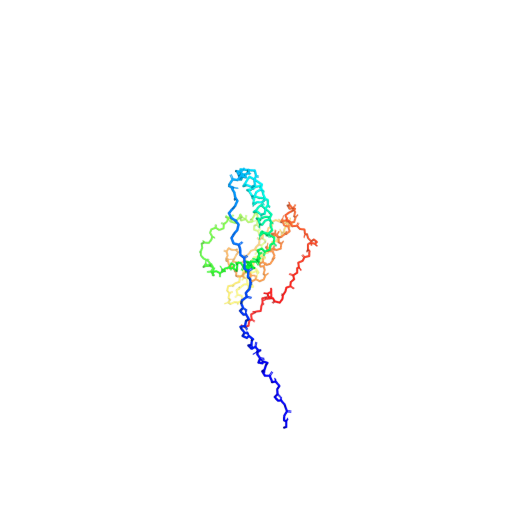 O 1
ATOM 584 N N . ALA A 1 74 ? 3.875 -20.234 9.048 1.00 48.00 74 ALA A N 1
ATOM 585 C CA . ALA A 1 74 ? 3.270 -20.842 7.896 1.00 48.00 74 ALA A CA 1
ATOM 586 C C . ALA A 1 74 ? 4.409 -20.908 6.896 1.00 48.00 74 ALA A C 1
ATOM 588 O O . ALA A 1 74 ? 4.953 -19.878 6.488 1.00 48.00 74 ALA A O 1
ATOM 589 N N . SER A 1 75 ? 4.839 -22.131 6.595 1.00 46.84 75 SER A N 1
ATOM 590 C CA . SER A 1 75 ? 5.746 -22.358 5.487 1.00 46.84 75 SER A CA 1
ATOM 591 C C . SER A 1 75 ? 5.135 -21.606 4.314 1.00 46.84 75 SER A C 1
ATOM 593 O O . SER A 1 75 ? 3.960 -21.803 4.009 1.00 46.84 75 SER A O 1
ATOM 595 N N . ALA A 1 76 ? 5.892 -20.692 3.711 1.00 53.47 76 ALA A N 1
ATOM 596 C CA . ALA A 1 76 ? 5.437 -19.821 2.629 1.00 53.47 76 ALA A CA 1
ATOM 597 C C . ALA A 1 76 ? 5.130 -20.592 1.321 1.00 53.47 76 ALA A C 1
ATOM 599 O O . ALA A 1 76 ? 5.235 -20.049 0.227 1.00 53.47 76 ALA A O 1
ATOM 600 N N . GLY A 1 77 ? 4.776 -21.875 1.424 1.00 50.75 77 GLY A N 1
ATOM 601 C CA . GLY A 1 77 ? 4.327 -22.742 0.353 1.00 50.75 77 GLY A CA 1
ATOM 602 C C . GLY A 1 77 ? 2.890 -23.178 0.619 1.00 50.75 77 GLY A C 1
ATOM 603 O O . GLY A 1 77 ? 2.606 -23.830 1.616 1.00 50.75 77 GLY A O 1
ATOM 604 N N . GLN A 1 78 ? 1.999 -22.829 -0.308 1.00 50.78 78 GLN A N 1
ATOM 605 C CA . GLN A 1 78 ? 0.610 -23.293 -0.393 1.00 50.78 78 GLN A CA 1
ATOM 606 C C . GLN A 1 78 ? -0.368 -22.813 0.696 1.00 50.78 78 GLN A C 1
ATOM 608 O O . GLN A 1 78 ? -1.128 -23.592 1.261 1.00 50.78 78 GLN A O 1
ATOM 613 N N . ALA A 1 79 ? -0.514 -21.499 0.854 1.00 47.97 79 ALA A N 1
ATOM 614 C CA . ALA A 1 79 ? -1.874 -20.969 0.929 1.00 47.97 79 ALA A CA 1
ATOM 615 C C . ALA A 1 79 ? -2.271 -20.598 -0.502 1.00 47.97 79 ALA A C 1
ATOM 617 O O . ALA A 1 79 ? -1.781 -19.607 -1.042 1.00 47.97 79 ALA A O 1
ATOM 618 N N . ALA A 1 80 ? -3.108 -21.415 -1.146 1.00 55.41 80 ALA A N 1
ATOM 619 C CA . ALA A 1 80 ? -3.803 -20.991 -2.357 1.00 55.41 80 ALA A CA 1
ATOM 620 C C . ALA A 1 80 ? -4.801 -19.904 -1.939 1.00 55.41 80 ALA A C 1
ATOM 622 O O . ALA A 1 80 ? -5.967 -20.177 -1.661 1.00 55.41 80 ALA A O 1
ATOM 623 N N . GLY A 1 81 ? -4.298 -18.677 -1.791 1.00 54.59 81 GLY A N 1
ATOM 624 C CA . GLY A 1 81 ? -5.135 -17.501 -1.633 1.00 54.59 81 GLY A CA 1
ATOM 625 C C . GLY A 1 81 ? -6.091 -17.389 -2.823 1.00 54.59 81 GLY A C 1
ATOM 626 O O . GLY A 1 81 ? -5.822 -17.981 -3.876 1.00 54.59 81 GLY A O 1
ATOM 627 N N . PRO A 1 82 ? -7.212 -16.659 -2.680 1.00 56.75 82 PRO A N 1
ATOM 628 C CA . PRO A 1 82 ? -8.075 -16.363 -3.818 1.00 56.75 82 PRO A CA 1
ATOM 629 C C . PRO A 1 82 ? -7.199 -15.876 -4.969 1.00 56.75 82 PRO A C 1
ATOM 631 O O . PRO A 1 82 ? -6.296 -15.069 -4.740 1.00 56.75 82 PRO A O 1
ATOM 634 N N . ALA A 1 83 ? -7.415 -16.430 -6.168 1.00 56.56 83 ALA A N 1
ATOM 635 C CA . ALA A 1 83 ? -6.650 -16.071 -7.352 1.00 56.56 83 ALA A CA 1
ATOM 636 C C . ALA A 1 83 ? -6.614 -14.545 -7.435 1.00 56.56 83 ALA A C 1
ATOM 638 O O . ALA A 1 83 ? -7.656 -13.917 -7.628 1.00 56.56 83 ALA A O 1
ATOM 639 N N . LEU A 1 84 ? -5.439 -13.957 -7.190 1.00 57.66 84 LEU A N 1
ATOM 640 C CA . LEU A 1 84 ? -5.282 -12.514 -7.227 1.00 57.66 84 LEU A CA 1
ATOM 641 C C . LEU A 1 84 ? -5.614 -12.110 -8.656 1.00 57.66 84 LEU A C 1
ATOM 643 O O . LEU A 1 84 ? -4.901 -12.463 -9.598 1.00 57.66 84 LEU A O 1
ATOM 647 N N . GLN A 1 85 ? -6.767 -11.473 -8.825 1.00 52.78 85 GLN A N 1
ATOM 648 C CA . GLN A 1 85 ? -7.216 -11.039 -10.129 1.00 52.78 85 GLN A CA 1
ATOM 649 C C . GLN A 1 85 ? -6.180 -10.042 -10.635 1.00 52.78 85 GLN A C 1
ATOM 651 O O . GLN A 1 85 ? -6.004 -8.975 -10.048 1.00 52.78 85 GLN A O 1
ATOM 656 N N . ARG A 1 86 ? -5.431 -10.444 -11.670 1.00 58.34 86 ARG A N 1
ATOM 657 C CA . ARG A 1 86 ? -4.367 -9.619 -12.244 1.00 58.34 86 ARG A CA 1
ATOM 658 C C . ARG A 1 86 ? -4.941 -8.254 -12.602 1.00 58.34 86 ARG A C 1
ATOM 660 O O . ARG A 1 86 ? -6.018 -8.174 -13.196 1.00 58.34 86 ARG A O 1
ATOM 667 N N . SER A 1 87 ? -4.212 -7.207 -12.222 1.00 59.88 87 SER A N 1
ATOM 668 C CA . SER A 1 87 ? -4.539 -5.824 -12.550 1.00 59.88 87 SER A CA 1
ATOM 669 C C . SER A 1 87 ? -4.865 -5.720 -14.036 1.00 59.88 87 SER A C 1
ATOM 671 O O . SER A 1 87 ? -4.047 -6.075 -14.879 1.00 59.88 87 SER A O 1
ATOM 673 N N . SER A 1 88 ? -6.052 -5.217 -14.367 1.00 69.69 88 SER A N 1
ATOM 674 C CA . SER A 1 88 ? -6.523 -4.998 -15.741 1.00 69.69 88 SER A CA 1
ATOM 675 C C . SER A 1 88 ? -5.815 -3.829 -16.445 1.00 69.69 88 SER A C 1
ATOM 677 O O . SER A 1 88 ? -6.378 -3.217 -17.352 1.00 69.69 88 SER A O 1
ATOM 679 N N . LEU A 1 89 ? -4.624 -3.454 -15.975 1.00 85.00 89 LEU A N 1
ATOM 680 C CA . LEU A 1 89 ? -3.855 -2.327 -16.485 1.00 85.00 89 LEU A CA 1
ATOM 681 C C . LEU A 1 89 ? -3.093 -2.765 -17.733 1.00 85.00 89 LEU A C 1
ATOM 683 O O . LEU A 1 89 ? -2.571 -3.876 -17.801 1.00 85.00 89 LEU A O 1
ATOM 687 N N . ARG A 1 90 ? -3.044 -1.879 -18.728 1.00 93.88 90 ARG A N 1
ATOM 688 C CA . ARG A 1 90 ? -2.258 -2.102 -19.946 1.00 93.88 90 ARG A CA 1
ATOM 689 C C . ARG A 1 90 ? -0.765 -1.994 -19.645 1.00 93.88 90 ARG A C 1
ATOM 691 O O . ARG A 1 90 ? -0.374 -1.420 -18.629 1.00 93.88 90 ARG A O 1
ATOM 698 N N . GLU A 1 91 ? 0.062 -2.485 -20.557 1.00 92.81 91 GLU A N 1
ATOM 699 C CA . GLU A 1 91 ? 1.499 -2.214 -20.512 1.00 92.81 91 GLU A CA 1
ATOM 700 C C . GLU A 1 91 ? 1.765 -0.708 -20.626 1.00 92.81 91 GLU A C 1
ATOM 702 O O . GLU A 1 91 ? 1.126 0.003 -21.409 1.00 92.81 91 GLU A O 1
ATOM 707 N N . GLY A 1 92 ? 2.680 -0.218 -19.793 1.00 95.31 92 GLY A N 1
ATOM 708 C CA . GLY A 1 92 ? 3.131 1.166 -19.829 1.00 95.31 92 GLY A CA 1
ATOM 709 C C . GLY A 1 92 ? 4.209 1.439 -20.883 1.00 95.31 92 GLY A C 1
ATOM 710 O O . GLY A 1 92 ? 4.545 0.577 -21.694 1.00 95.31 92 GLY A O 1
ATOM 711 N N . PRO A 1 93 ? 4.771 2.658 -20.894 1.00 97.75 93 PRO A N 1
ATOM 712 C CA . PRO A 1 93 ? 5.788 3.054 -21.865 1.00 97.75 93 PRO A CA 1
ATOM 713 C C . PRO A 1 93 ? 7.056 2.188 -21.787 1.00 97.75 93 PRO A C 1
ATOM 715 O O . PRO A 1 93 ? 7.673 2.086 -20.726 1.00 97.75 93 PRO A O 1
ATOM 718 N N . GLY A 1 94 ? 7.503 1.647 -22.926 1.00 97.94 94 GLY A N 1
ATOM 719 C CA . GLY A 1 94 ? 8.701 0.795 -22.997 1.00 97.94 94 GLY A CA 1
ATOM 720 C C . GLY A 1 94 ? 9.979 1.478 -22.497 1.00 97.94 94 GLY A C 1
ATOM 721 O O . GLY A 1 94 ? 10.760 0.869 -21.777 1.00 97.94 94 GLY A O 1
ATOM 722 N N . SER A 1 95 ? 10.139 2.780 -22.752 1.00 98.06 95 SER A N 1
ATOM 723 C CA . SER A 1 95 ? 11.285 3.553 -22.248 1.00 98.06 95 SER A CA 1
ATOM 724 C C . SER A 1 95 ? 11.339 3.644 -20.718 1.00 98.06 95 SER A C 1
ATOM 726 O O . SER A 1 95 ? 12.418 3.770 -20.139 1.00 98.06 95 SER A O 1
ATOM 728 N N . LEU A 1 96 ? 10.187 3.581 -20.040 1.00 98.12 96 LEU A N 1
ATOM 729 C CA . LEU A 1 96 ? 10.141 3.507 -18.583 1.00 98.12 96 LEU A CA 1
ATOM 730 C C . LEU A 1 96 ? 10.516 2.102 -18.106 1.00 98.12 96 LEU A C 1
ATOM 732 O O . LEU A 1 96 ? 11.301 1.994 -17.169 1.00 98.12 96 LEU A O 1
ATOM 736 N N . GLN A 1 97 ? 10.004 1.054 -18.762 1.00 98.06 97 GLN A N 1
ATOM 737 C CA . GLN A 1 97 ? 10.363 -0.334 -18.455 1.00 98.06 97 GLN A CA 1
ATOM 738 C C . GLN A 1 97 ? 11.881 -0.547 -18.554 1.00 98.06 97 GLN A C 1
ATOM 740 O O . GLN A 1 97 ? 12.496 -0.946 -17.570 1.00 98.06 97 GLN A O 1
ATOM 745 N N . GLU A 1 98 ? 12.499 -0.152 -19.672 1.00 98.25 98 GLU A N 1
ATOM 746 C CA . GLU A 1 98 ? 13.953 -0.249 -19.888 1.00 98.25 98 GLU A CA 1
ATOM 747 C C . GLU A 1 98 ? 14.754 0.439 -18.774 1.00 98.25 98 GLU A C 1
ATOM 749 O O . GLU A 1 98 ? 15.779 -0.062 -18.306 1.00 98.25 98 GLU A O 1
ATOM 754 N N . ARG A 1 99 ? 14.276 1.597 -18.305 1.00 98.06 99 ARG A N 1
ATOM 755 C CA . ARG A 1 99 ? 14.936 2.336 -17.229 1.00 98.06 99 ARG A CA 1
ATOM 756 C C . ARG A 1 99 ? 14.793 1.648 -15.873 1.00 98.06 99 ARG A C 1
ATOM 758 O O . ARG A 1 99 ? 15.737 1.690 -15.086 1.00 98.06 99 ARG A O 1
ATOM 765 N N . LEU A 1 100 ? 13.641 1.045 -15.583 1.00 97.44 100 LEU A N 1
ATOM 766 C CA . LEU A 1 100 ? 13.447 0.272 -14.356 1.00 97.44 100 LEU A CA 1
ATOM 767 C C . LEU A 1 100 ? 14.299 -1.001 -14.361 1.00 97.44 100 LEU A C 1
ATOM 769 O O . LEU A 1 100 ? 14.920 -1.302 -13.343 1.00 97.44 100 LEU A O 1
ATOM 773 N N . ASP A 1 101 ? 14.405 -1.681 -15.504 1.00 96.62 101 ASP A N 1
ATOM 774 C CA . ASP A 1 101 ? 15.268 -2.854 -15.672 1.00 96.62 101 ASP A CA 1
ATOM 775 C C . ASP A 1 101 ? 16.742 -2.492 -15.423 1.00 96.62 101 ASP A C 1
ATOM 777 O O . ASP A 1 101 ? 17.442 -3.181 -14.678 1.00 96.62 101 ASP A O 1
ATOM 781 N N . ALA A 1 102 ? 17.204 -1.356 -15.964 1.00 96.62 102 ALA A N 1
ATOM 782 C CA . ALA A 1 102 ? 18.552 -0.845 -15.715 1.00 96.62 102 ALA A CA 1
ATOM 783 C C . ALA A 1 102 ? 18.804 -0.526 -14.229 1.00 96.62 102 ALA A C 1
ATOM 785 O O . ALA A 1 102 ? 19.882 -0.819 -13.716 1.00 96.62 102 ALA A O 1
ATOM 786 N N . ILE A 1 103 ? 17.822 0.043 -13.518 1.00 95.75 103 ILE A N 1
ATOM 787 C CA . ILE A 1 103 ? 17.925 0.300 -12.070 1.00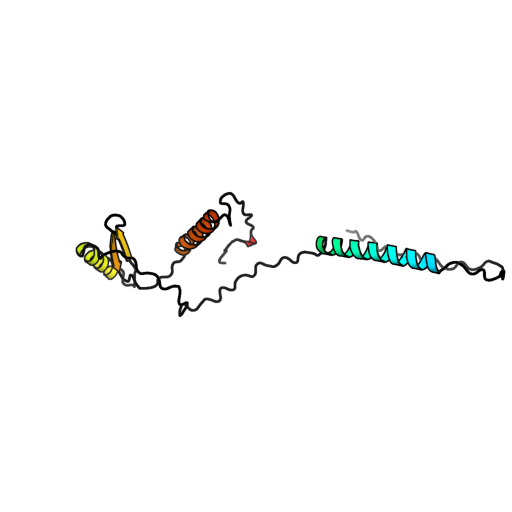 95.75 103 ILE A CA 1
ATOM 788 C C . ILE A 1 103 ? 18.000 -1.016 -11.290 1.00 95.75 103 ILE A C 1
ATOM 790 O O . ILE A 1 103 ? 18.827 -1.147 -10.388 1.00 95.75 103 ILE A O 1
ATOM 794 N N . ALA A 1 104 ? 17.168 -1.997 -11.640 1.00 95.88 104 ALA A N 1
ATOM 795 C CA . ALA A 1 104 ? 17.151 -3.284 -10.960 1.00 95.88 104 ALA A CA 1
ATOM 796 C C . ALA A 1 104 ? 18.457 -4.062 -11.138 1.00 95.88 104 ALA A C 1
ATOM 798 O O . ALA A 1 104 ? 18.963 -4.634 -10.173 1.00 95.88 104 ALA A O 1
ATOM 799 N N . ALA A 1 105 ? 19.056 -4.009 -12.329 1.00 95.00 105 ALA A N 1
ATOM 800 C CA . ALA A 1 105 ? 20.341 -4.647 -12.600 1.00 95.00 105 ALA A CA 1
ATOM 801 C C . ALA A 1 105 ? 21.491 -4.105 -11.723 1.00 95.00 105 ALA A C 1
ATOM 803 O O . ALA A 1 105 ? 22.417 -4.849 -11.404 1.00 95.00 105 ALA A O 1
ATOM 804 N N . LEU A 1 106 ? 21.435 -2.837 -11.295 1.00 96.38 106 LEU A N 1
ATOM 805 C CA . LEU A 1 106 ? 22.466 -2.224 -10.444 1.00 96.38 106 LEU A CA 1
ATOM 806 C C . LEU A 1 106 ? 22.436 -2.716 -8.991 1.00 96.38 106 LEU A C 1
ATOM 808 O O . LEU A 1 106 ? 23.428 -2.565 -8.282 1.00 96.38 106 LEU A O 1
ATOM 812 N N . HIS A 1 107 ? 21.315 -3.275 -8.531 1.00 91.94 107 HIS A N 1
ATOM 813 C CA . HIS A 1 107 ? 21.108 -3.580 -7.115 1.00 91.94 107 HIS A CA 1
ATOM 814 C C . HIS A 1 107 ? 21.848 -4.841 -6.637 1.00 91.94 107 HIS A C 1
ATOM 816 O O . HIS A 1 107 ? 22.006 -5.025 -5.434 1.00 91.94 107 HIS A O 1
ATOM 822 N N . GLY A 1 108 ? 22.297 -5.710 -7.553 1.00 88.25 108 GLY A N 1
ATOM 823 C CA . GLY A 1 108 ? 23.065 -6.927 -7.240 1.00 88.25 108 GLY A CA 1
ATOM 824 C C . GLY A 1 108 ? 22.286 -8.034 -6.512 1.00 88.25 108 GLY A C 1
ATOM 825 O O . GLY A 1 108 ? 22.811 -9.130 -6.332 1.00 88.25 108 GLY A O 1
ATOM 826 N N . GLU A 1 109 ? 21.034 -7.774 -6.139 1.00 90.75 109 GLU A N 1
ATOM 827 C CA . GLU A 1 109 ? 20.115 -8.688 -5.462 1.00 90.75 109 GLU A CA 1
ATOM 828 C C . GLU A 1 109 ? 18.717 -8.594 -6.099 1.00 90.75 109 GLU A C 1
ATOM 830 O O . GLU A 1 109 ? 18.399 -7.581 -6.732 1.00 90.75 109 GLU A O 1
ATOM 835 N N . PRO A 1 110 ? 17.852 -9.615 -5.943 1.00 90.44 110 PRO A N 1
ATOM 836 C CA . PRO A 1 110 ? 16.483 -9.548 -6.439 1.00 90.44 110 PRO A CA 1
ATOM 837 C C . PRO A 1 110 ? 15.701 -8.397 -5.795 1.00 90.44 110 PRO A C 1
ATOM 839 O O . PRO A 1 110 ? 15.497 -8.378 -4.581 1.00 90.44 110 PRO A O 1
ATOM 842 N N . ILE A 1 111 ? 15.199 -7.477 -6.618 1.00 96.00 111 ILE A N 1
ATOM 843 C CA . ILE A 1 111 ? 14.279 -6.417 -6.196 1.00 96.00 111 ILE A CA 1
ATOM 844 C C . ILE A 1 111 ? 12.985 -6.473 -7.005 1.00 96.00 111 ILE A C 1
ATOM 846 O O . ILE A 1 111 ? 12.976 -6.902 -8.158 1.00 96.00 111 ILE A O 1
ATOM 850 N N . GLY A 1 112 ? 11.894 -6.024 -6.391 1.00 95.88 112 GLY A N 1
ATOM 851 C CA . GLY A 1 112 ? 10.605 -5.839 -7.046 1.00 95.88 112 GLY A CA 1
ATOM 852 C C . GLY A 1 112 ? 10.305 -4.356 -7.203 1.00 95.88 112 GLY A C 1
ATOM 853 O O . GLY A 1 112 ? 10.453 -3.590 -6.250 1.00 95.88 112 GLY A O 1
ATOM 854 N N . ILE A 1 113 ? 9.869 -3.948 -8.392 1.00 96.81 113 ILE A N 1
ATOM 855 C CA . ILE A 1 113 ? 9.401 -2.584 -8.659 1.00 96.81 113 ILE A CA 1
ATOM 856 C C . ILE A 1 113 ? 8.044 -2.688 -9.345 1.00 96.81 113 ILE A C 1
ATOM 858 O O . ILE A 1 113 ? 7.900 -3.431 -10.308 1.00 96.81 113 ILE A O 1
ATOM 862 N N . ALA A 1 114 ? 7.061 -1.918 -8.887 1.00 95.81 114 ALA A N 1
ATOM 863 C CA . ALA A 1 114 ? 5.780 -1.772 -9.565 1.00 95.81 114 ALA A CA 1
ATOM 864 C C . ALA A 1 114 ? 5.421 -0.287 -9.640 1.00 95.81 114 ALA A C 1
ATOM 866 O O . ALA A 1 114 ? 5.390 0.401 -8.619 1.00 95.81 114 ALA A O 1
ATOM 867 N N . VAL A 1 115 ? 5.160 0.204 -10.849 1.00 96.38 115 VAL A N 1
ATOM 868 C CA . VAL A 1 115 ? 4.709 1.577 -11.096 1.00 96.38 115 VAL A CA 1
ATOM 869 C C . VAL A 1 115 ? 3.435 1.507 -11.919 1.00 96.38 115 VAL A C 1
ATOM 871 O O . VAL A 1 115 ? 3.391 0.831 -12.944 1.00 96.38 115 VAL A O 1
ATOM 874 N N . ALA A 1 116 ? 2.406 2.219 -11.475 1.00 95.44 116 ALA A N 1
ATOM 875 C CA . ALA A 1 116 ? 1.141 2.319 -12.181 1.00 95.44 116 ALA A CA 1
ATOM 876 C C 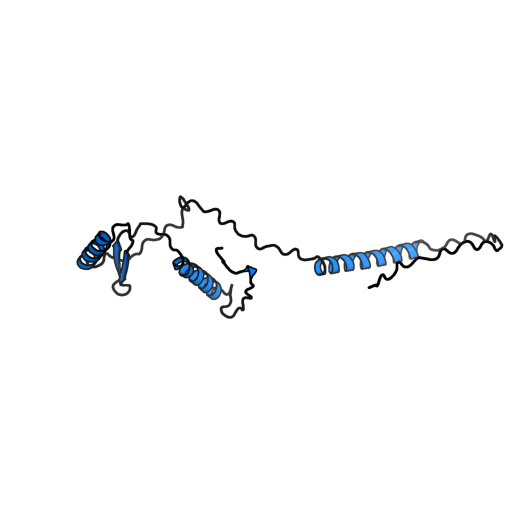. ALA A 1 116 ? 0.744 3.784 -12.334 1.00 95.44 116 ALA A C 1
ATOM 878 O O . ALA A 1 116 ? 0.816 4.558 -11.378 1.00 95.44 116 ALA A O 1
ATOM 879 N N . ASP A 1 117 ? 0.279 4.137 -13.526 1.00 96.31 117 ASP A N 1
ATOM 880 C CA . ASP A 1 117 ? -0.473 5.362 -13.749 1.00 96.31 117 ASP A CA 1
ATOM 881 C C . ASP A 1 117 ? -1.962 5.016 -13.716 1.00 96.31 117 ASP A C 1
ATOM 883 O O . ASP A 1 117 ? -2.512 4.395 -14.632 1.00 96.31 117 ASP A O 1
ATOM 887 N N . VAL A 1 118 ? -2.613 5.410 -12.625 1.00 93.38 118 VAL A N 1
ATOM 888 C CA . VAL A 1 118 ? -4.031 5.122 -12.390 1.00 93.38 118 VAL A CA 1
ATOM 889 C C . VAL A 1 118 ? -4.930 5.914 -13.347 1.00 93.38 118 VAL A C 1
ATOM 891 O O . VAL A 1 118 ? -5.998 5.430 -13.710 1.00 93.38 118 VAL A O 1
ATOM 894 N N . GLY A 1 119 ? -4.506 7.103 -13.789 1.00 94.94 119 GLY A N 1
ATOM 895 C CA . GLY A 1 119 ? -5.286 7.942 -14.702 1.00 94.94 119 GLY A CA 1
ATOM 896 C C . GLY A 1 119 ? -5.224 7.447 -16.145 1.00 94.94 119 GLY A C 1
ATOM 897 O O . GLY A 1 119 ? -6.243 7.386 -16.830 1.00 94.94 119 GLY A O 1
ATOM 898 N N . ALA A 1 120 ? -4.035 7.058 -16.604 1.00 95.12 120 ALA A N 1
ATOM 899 C CA . ALA A 1 120 ? -3.820 6.546 -17.958 1.00 95.12 120 ALA A CA 1
ATOM 900 C C . ALA A 1 120 ? -4.093 5.031 -18.100 1.00 95.12 120 ALA A C 1
ATOM 902 O O . ALA A 1 120 ? -4.195 4.511 -19.221 1.00 95.12 120 ALA A O 1
ATOM 903 N N . GLY A 1 121 ? -4.242 4.321 -16.978 1.00 95.06 121 GLY A N 1
ATOM 904 C CA . GLY A 1 121 ? -4.640 2.916 -16.936 1.00 95.06 121 GLY A CA 1
ATOM 905 C C . GLY A 1 121 ? -3.550 1.956 -17.412 1.00 95.06 121 GLY A C 1
ATOM 906 O O . GLY A 1 121 ? -3.858 0.965 -18.083 1.00 95.06 121 GLY A O 1
ATOM 907 N N . TRP A 1 122 ? -2.286 2.253 -17.108 1.00 95.81 122 TRP A N 1
ATOM 908 C CA . TRP A 1 122 ? -1.152 1.392 -17.448 1.00 95.81 122 TRP A CA 1
ATOM 909 C C . TRP A 1 122 ? -0.248 1.114 -16.245 1.00 95.81 122 TRP A C 1
ATOM 911 O O . TRP A 1 122 ? -0.235 1.869 -15.272 1.00 95.81 122 TRP A O 1
ATOM 921 N N . ALA A 1 123 ? 0.515 0.024 -16.321 1.00 95.75 123 ALA A N 1
ATOM 922 C CA . ALA A 1 123 ? 1.534 -0.339 -15.345 1.00 95.75 123 ALA A CA 1
ATOM 923 C C . ALA A 1 123 ? 2.807 -0.884 -16.012 1.00 95.75 123 ALA A C 1
ATOM 925 O O . ALA A 1 123 ? 2.773 -1.420 -17.118 1.00 95.75 123 ALA A O 1
ATOM 926 N N . VAL A 1 124 ? 3.927 -0.747 -15.307 1.00 97.06 124 VAL A N 1
ATOM 927 C CA . VAL A 1 124 ? 5.222 -1.371 -15.609 1.00 97.06 124 VAL A CA 1
ATOM 928 C C . VAL A 1 124 ? 5.760 -2.011 -14.336 1.00 97.06 124 VAL A C 1
ATOM 930 O O . VAL A 1 124 ? 5.480 -1.538 -13.227 1.00 97.06 124 VAL A O 1
ATOM 933 N N . SER A 1 125 ? 6.523 -3.093 -14.469 1.00 96.31 125 SER A N 1
ATOM 934 C CA . SER A 1 125 ? 7.058 -3.779 -13.294 1.00 96.31 125 SER A CA 1
ATOM 935 C C . SER A 1 125 ? 8.361 -4.513 -13.569 1.00 96.31 125 SER A C 1
ATOM 937 O O . SER A 1 125 ? 8.606 -4.974 -14.680 1.00 96.31 125 SER A O 1
ATOM 939 N N . VAL A 1 126 ? 9.163 -4.658 -12.519 1.00 96.62 126 VAL A N 1
ATOM 940 C CA . VAL A 1 126 ? 10.300 -5.575 -12.447 1.00 96.62 126 VAL A CA 1
ATOM 941 C C . VAL A 1 126 ? 9.958 -6.631 -11.407 1.00 96.62 126 VAL A C 1
ATOM 943 O O . VAL A 1 126 ? 9.580 -6.281 -10.288 1.00 96.62 126 VAL A O 1
ATOM 946 N N . ALA A 1 127 ? 10.076 -7.908 -11.780 1.00 94.25 127 ALA A N 1
ATOM 947 C CA . ALA A 1 127 ? 9.714 -9.046 -10.930 1.00 94.25 127 ALA A CA 1
ATOM 948 C C . ALA A 1 127 ? 8.288 -8.931 -10.339 1.00 94.25 127 ALA A C 1
ATOM 950 O O . ALA A 1 127 ? 8.061 -9.262 -9.178 1.00 94.25 127 ALA A O 1
ATOM 951 N N . GLY A 1 128 ? 7.321 -8.450 -11.134 1.00 91.31 128 GLY A N 1
ATOM 952 C CA . GLY A 1 128 ? 5.960 -8.139 -10.671 1.00 91.31 128 GLY A CA 1
ATOM 953 C C . GLY A 1 128 ? 5.173 -9.329 -10.109 1.00 91.31 128 GLY A C 1
ATOM 954 O O . GLY A 1 128 ? 4.315 -9.137 -9.252 1.00 91.31 128 GLY A O 1
ATOM 955 N N . ASP A 1 129 ? 5.506 -10.550 -10.534 1.00 89.38 129 ASP A N 1
ATOM 956 C CA . ASP A 1 129 ? 4.886 -11.791 -10.049 1.00 89.38 129 ASP A CA 1
ATOM 957 C C . ASP A 1 129 ? 5.694 -12.478 -8.925 1.00 89.38 129 ASP A C 1
ATOM 959 O O . ASP A 1 129 ? 5.314 -13.547 -8.445 1.00 89.38 129 ASP A O 1
ATOM 963 N N . HIS A 1 130 ? 6.822 -11.898 -8.492 1.00 92.00 130 HIS A N 1
ATOM 964 C CA . HIS A 1 130 ? 7.604 -12.425 -7.372 1.00 92.00 130 HIS A CA 1
ATOM 965 C C . HIS A 1 130 ? 7.037 -11.978 -6.021 1.00 92.00 130 HIS A C 1
ATOM 967 O O . HIS A 1 130 ? 6.622 -10.836 -5.828 1.00 92.00 130 HIS A O 1
ATOM 973 N N . PHE A 1 131 ? 7.099 -12.878 -5.038 1.00 92.56 131 PHE A N 1
ATOM 974 C CA . PHE A 1 131 ? 6.726 -12.572 -3.662 1.00 92.56 131 PHE A CA 1
ATOM 975 C C . PHE A 1 131 ? 7.906 -11.994 -2.880 1.00 92.56 131 PHE A C 1
ATOM 977 O O . PHE A 1 131 ? 8.988 -12.578 -2.844 1.00 92.56 131 PHE A O 1
ATOM 984 N N . PHE A 1 132 ? 7.658 -10.884 -2.188 1.00 94.06 132 PHE A N 1
ATOM 985 C CA . PHE A 1 132 ? 8.618 -10.230 -1.301 1.00 94.06 132 PHE A CA 1
ATOM 986 C C . PHE A 1 132 ? 8.062 -10.153 0.129 1.00 94.06 132 PHE A C 1
ATOM 988 O O . PHE A 1 132 ? 6.846 -10.013 0.313 1.00 94.06 132 PHE A O 1
ATOM 995 N N . PRO A 1 133 ? 8.918 -10.224 1.167 1.00 94.25 133 PRO A N 1
ATOM 996 C CA . PRO A 1 133 ? 8.478 -10.046 2.544 1.00 94.25 133 PRO A CA 1
ATOM 997 C C . PRO A 1 133 ? 7.928 -8.629 2.738 1.00 94.25 133 PRO A C 1
ATOM 999 O O . PRO A 1 133 ? 8.633 -7.641 2.562 1.00 94.25 133 PRO A O 1
ATOM 1002 N N . GLN A 1 134 ? 6.663 -8.521 3.142 1.00 94.38 134 GLN A N 1
ATOM 1003 C CA . GLN A 1 134 ? 5.991 -7.223 3.264 1.00 94.38 134 GLN A CA 1
ATOM 1004 C C . GLN A 1 134 ? 6.472 -6.402 4.466 1.00 94.38 134 GLN A C 1
ATOM 1006 O O . GLN A 1 134 ? 6.333 -5.181 4.474 1.00 94.38 134 GLN A O 1
ATOM 1011 N N . GLN A 1 135 ? 7.010 -7.051 5.504 1.00 94.81 135 GLN A N 1
ATOM 1012 C CA . GLN A 1 135 ? 7.374 -6.385 6.759 1.00 94.81 135 GLN A CA 1
ATOM 1013 C C . GLN A 1 135 ? 6.223 -5.479 7.244 1.00 94.81 135 GLN A C 1
ATOM 1015 O O . GLN A 1 135 ? 5.051 -5.866 7.199 1.00 94.81 135 GLN A O 1
ATOM 1020 N N . SER A 1 136 ? 6.517 -4.251 7.676 1.00 96.56 136 SER A N 1
ATOM 1021 C CA . SER A 1 136 ? 5.494 -3.305 8.133 1.00 96.56 136 SER A CA 1
ATOM 1022 C C . SER A 1 136 ? 4.533 -2.806 7.045 1.00 96.56 136 SER A C 1
ATOM 1024 O O . SER A 1 136 ? 3.525 -2.210 7.417 1.00 96.56 136 SER A O 1
ATOM 1026 N N . VAL A 1 137 ? 4.751 -3.088 5.750 1.00 96.00 137 VAL A N 1
ATOM 1027 C CA . VAL A 1 137 ? 3.772 -2.778 4.682 1.00 96.00 137 VAL A CA 1
ATOM 1028 C C . VAL A 1 137 ? 2.446 -3.507 4.926 1.00 96.00 137 VAL A C 1
ATOM 1030 O O . VAL A 1 137 ? 1.382 -2.969 4.620 1.00 96.00 137 VAL A O 1
ATOM 1033 N N . SER A 1 138 ? 2.493 -4.676 5.577 1.00 96.19 138 SER A N 1
ATOM 1034 C CA . SER A 1 138 ? 1.316 -5.457 5.989 1.00 96.19 138 SER A CA 1
ATOM 1035 C C . SER A 1 138 ? 0.288 -4.668 6.811 1.00 96.19 138 SER A C 1
ATOM 1037 O O . SER A 1 138 ? -0.906 -4.953 6.744 1.00 96.19 138 SER A O 1
ATOM 1039 N N . LYS A 1 139 ? 0.715 -3.626 7.538 1.00 96.25 139 LYS A N 1
ATOM 1040 C CA . LYS A 1 139 ? -0.187 -2.768 8.321 1.00 96.25 139 LYS A CA 1
ATOM 1041 C C . LYS A 1 139 ? -1.191 -2.016 7.448 1.00 96.25 139 LYS A C 1
ATOM 1043 O O . LYS A 1 139 ? -2.274 -1.711 7.931 1.00 96.25 139 LYS A O 1
ATOM 1048 N N . THR A 1 140 ? -0.868 -1.771 6.176 1.00 97.56 140 THR A N 1
ATOM 1049 C CA . THR A 1 140 ? -1.814 -1.201 5.204 1.00 97.56 140 THR A CA 1
ATOM 1050 C C . THR A 1 140 ? -3.026 -2.115 5.039 1.00 97.56 140 THR A C 1
ATOM 1052 O O . THR A 1 140 ? -4.158 -1.659 5.146 1.00 97.56 140 THR A O 1
ATOM 1055 N N . TRP A 1 141 ? -2.802 -3.420 4.867 1.00 96.50 141 TRP A N 1
ATOM 1056 C CA . TRP A 1 141 ? -3.877 -4.407 4.735 1.00 96.50 141 TRP A CA 1
ATOM 1057 C C . TRP A 1 141 ? -4.687 -4.555 6.026 1.00 96.50 141 TRP A C 1
ATOM 1059 O O . TRP A 1 141 ? -5.911 -4.625 5.975 1.00 96.50 141 TRP A O 1
ATOM 1069 N N . VAL A 1 142 ? -4.021 -4.530 7.187 1.00 97.00 142 VAL A N 1
ATOM 1070 C CA . VAL A 1 142 ? -4.702 -4.533 8.494 1.00 97.00 142 VAL A CA 1
ATOM 1071 C C . VAL A 1 142 ? -5.594 -3.298 8.651 1.00 97.00 142 VAL A C 1
ATOM 1073 O O . VAL A 1 142 ? -6.742 -3.426 9.064 1.00 97.00 142 VAL A O 1
ATOM 1076 N N . ALA A 1 143 ? -5.099 -2.111 8.292 1.00 97.88 143 ALA A N 1
ATOM 1077 C CA . ALA A 1 143 ? -5.875 -0.877 8.360 1.00 97.88 143 ALA A CA 1
ATOM 1078 C C . ALA A 1 143 ? -7.084 -0.909 7.416 1.00 97.88 143 ALA A C 1
ATOM 1080 O O . ALA A 1 143 ? -8.179 -0.552 7.838 1.00 97.88 143 ALA A O 1
ATOM 1081 N N . LEU A 1 144 ? -6.914 -1.386 6.177 1.00 98.19 144 LEU A N 1
ATOM 1082 C CA . LEU A 1 144 ? -8.021 -1.549 5.230 1.00 98.19 144 LEU A CA 1
ATOM 1083 C C . LEU A 1 144 ? -9.098 -2.500 5.764 1.00 98.19 144 LEU A C 1
ATOM 1085 O O . LEU A 1 144 ? -10.274 -2.173 5.683 1.00 98.19 144 LEU A O 1
ATOM 1089 N N . ALA A 1 145 ? -8.713 -3.626 6.368 1.00 97.94 145 ALA A N 1
ATOM 1090 C CA . ALA A 1 145 ? -9.668 -4.556 6.972 1.00 97.94 145 ALA A CA 1
ATOM 1091 C C . ALA A 1 145 ? -10.432 -3.937 8.160 1.00 97.94 145 ALA A C 1
ATOM 1093 O O . ALA A 1 145 ? -11.620 -4.195 8.337 1.00 97.94 145 ALA A O 1
ATOM 1094 N N . VAL A 1 146 ? -9.766 -3.107 8.971 1.00 97.94 146 VAL A N 1
ATOM 1095 C CA . VAL A 1 146 ? -10.420 -2.371 10.066 1.00 97.94 146 VAL A CA 1
ATOM 1096 C C . VAL A 1 146 ? -11.387 -1.321 9.522 1.00 97.94 146 VAL A C 1
ATOM 1098 O O . VAL A 1 146 ? -12.497 -1.211 10.033 1.00 97.94 146 VAL A O 1
ATOM 1101 N N . LEU A 1 147 ? -10.993 -0.568 8.492 1.00 98.31 147 LEU A N 1
ATOM 1102 C CA . LEU A 1 147 ? -11.858 0.427 7.854 1.00 98.31 147 LEU A CA 1
ATOM 1103 C C . LEU A 1 147 ? -13.083 -0.225 7.199 1.00 98.31 147 LEU A C 1
ATOM 1105 O O . LEU A 1 147 ? -14.192 0.250 7.401 1.00 98.31 147 LEU A O 1
ATOM 1109 N N . ASP A 1 148 ? -12.910 -1.362 6.529 1.00 98.38 148 ASP A N 1
ATOM 1110 C CA . ASP A 1 148 ? -14.013 -2.158 5.977 1.00 98.38 148 ASP A CA 1
ATOM 1111 C C . ASP A 1 148 ? -14.978 -2.653 7.076 1.00 98.38 148 ASP A C 1
ATOM 1113 O O . ASP A 1 148 ? -16.196 -2.556 6.941 1.00 98.38 148 ASP A O 1
ATOM 1117 N N . ALA A 1 149 ? -14.463 -3.107 8.223 1.00 98.19 149 ALA A N 1
ATOM 1118 C CA . ALA A 1 149 ? -15.305 -3.458 9.369 1.00 98.19 149 ALA A CA 1
ATOM 1119 C C . ALA A 1 149 ? -16.055 -2.247 9.962 1.00 98.19 149 ALA A C 1
ATOM 1121 O O . ALA A 1 149 ? -17.180 -2.401 10.438 1.00 98.19 149 ALA A O 1
ATOM 1122 N N . ILE A 1 150 ? -15.465 -1.047 9.919 1.00 98.31 150 ILE A N 1
ATOM 1123 C CA . ILE A 1 150 ? -16.146 0.197 10.309 1.00 98.31 150 ILE A CA 1
ATOM 1124 C C . ILE A 1 150 ? -17.275 0.524 9.326 1.00 98.31 150 ILE A C 1
ATOM 1126 O O . ILE A 1 150 ? -18.384 0.825 9.764 1.00 98.31 150 ILE A O 1
ATOM 1130 N N . ASP A 1 151 ? -17.034 0.405 8.018 1.00 98.38 151 ASP A N 1
ATOM 1131 C CA . ASP A 1 151 ? -18.044 0.665 6.983 1.00 98.38 151 ASP A CA 1
ATOM 1132 C C . ASP A 1 151 ? -19.247 -0.286 7.096 1.00 98.38 151 ASP A C 1
ATOM 1134 O O . ASP A 1 151 ? -20.390 0.114 6.865 1.00 98.38 151 ASP A O 1
ATOM 1138 N N . ARG A 1 152 ? -19.017 -1.535 7.519 1.00 98.31 152 ARG A N 1
ATOM 1139 C CA . ARG A 1 152 ? -20.088 -2.499 7.828 1.00 98.31 152 ARG A CA 1
ATOM 1140 C C . ARG A 1 152 ? -20.804 -2.245 9.159 1.00 98.31 152 ARG A C 1
ATOM 1142 O O . ARG A 1 152 ? -21.825 -2.878 9.419 1.00 98.31 152 ARG A O 1
ATOM 1149 N N . GLY A 1 153 ? -20.289 -1.346 9.996 1.00 97.50 153 GLY A N 1
ATOM 1150 C CA . GLY A 1 153 ? -20.810 -1.077 11.337 1.00 97.50 153 GLY A CA 1
ATOM 1151 C C . GLY A 1 153 ? -20.411 -2.109 12.399 1.00 97.50 153 GLY A C 1
ATOM 1152 O O . GLY A 1 153 ? -20.987 -2.105 13.485 1.00 97.50 153 GLY A O 1
ATOM 1153 N N . ASP A 1 154 ? -19.433 -2.976 12.117 1.00 98.00 154 ASP A N 1
ATOM 1154 C CA . ASP A 1 154 ? -18.917 -3.970 13.071 1.00 98.00 154 ASP A CA 1
ATOM 1155 C C . ASP A 1 154 ? -17.964 -3.339 14.104 1.00 98.00 154 ASP A C 1
ATOM 1157 O O . ASP A 1 154 ? -17.793 -3.859 15.208 1.00 98.00 154 ASP A O 1
ATOM 1161 N N . LEU A 1 155 ? -17.323 -2.223 13.740 1.00 98.00 155 LEU A N 1
ATOM 1162 C CA . LEU A 1 155 ? -16.408 -1.444 14.575 1.00 98.00 155 LEU A CA 1
ATOM 1163 C C . LEU A 1 155 ? -16.742 0.052 14.490 1.00 98.00 155 LEU A C 1
ATOM 1165 O O . LEU A 1 155 ? -17.326 0.517 13.518 1.00 98.00 155 LEU A O 1
ATOM 1169 N N . ASP A 1 156 ? -16.310 0.824 15.488 1.00 97.50 156 ASP A N 1
ATOM 1170 C CA . ASP A 1 156 ? -16.381 2.290 15.465 1.00 97.50 156 ASP A CA 1
ATOM 1171 C C . ASP A 1 156 ? -14.970 2.883 15.548 1.00 97.50 156 ASP A C 1
ATOM 1173 O O . ASP A 1 156 ? -14.203 2.557 16.458 1.00 97.50 156 ASP A O 1
ATOM 1177 N N . LEU A 1 157 ? -14.647 3.797 14.630 1.00 97.31 157 LEU A N 1
ATOM 1178 C CA . LEU A 1 157 ? -13.386 4.541 14.590 1.00 97.31 157 LEU A CA 1
ATOM 1179 C C . LEU A 1 157 ? -13.110 5.322 15.886 1.00 97.31 157 LEU A C 1
ATOM 1181 O O . LEU A 1 157 ? -11.957 5.611 16.203 1.00 97.31 157 LEU A O 1
ATOM 1185 N N . LYS A 1 158 ? -14.155 5.705 16.628 1.00 97.44 158 LYS A N 1
ATOM 1186 C CA . LYS A 1 158 ? -14.040 6.427 17.903 1.00 97.44 158 LYS A CA 1
ATOM 1187 C C . LYS A 1 158 ? -13.886 5.507 19.113 1.00 97.44 158 LYS A C 1
ATOM 1189 O O . LYS A 1 158 ? -13.726 6.010 20.228 1.00 97.44 158 LYS A O 1
ATOM 1194 N N . SER A 1 159 ? -13.891 4.189 18.910 1.00 95.81 159 SER A N 1
ATOM 1195 C CA . SER A 1 159 ? -13.701 3.212 19.982 1.00 95.81 159 SER A CA 1
ATOM 1196 C C . SER A 1 159 ? -12.370 3.436 20.690 1.00 95.81 159 SER A C 1
ATOM 1198 O O . SER A 1 159 ? -11.304 3.455 20.075 1.00 95.81 159 SER A O 1
ATOM 1200 N N . GLN A 1 160 ? -12.423 3.579 22.011 1.00 96.69 160 GLN A N 1
ATOM 1201 C CA . GLN A 1 160 ? -11.219 3.650 22.827 1.00 96.69 160 GLN A CA 1
ATOM 1202 C C . GLN A 1 160 ? -10.662 2.245 23.051 1.00 96.69 160 GLN A C 1
ATOM 1204 O O . GLN A 1 160 ? -11.395 1.326 23.415 1.00 96.69 160 GLN A O 1
ATOM 1209 N N . VAL A 1 161 ? -9.350 2.092 22.885 1.00 95.00 161 VAL A N 1
ATOM 1210 C CA . VAL A 1 161 ? -8.631 0.844 23.159 1.00 95.00 161 VAL A CA 1
ATOM 1211 C C . VAL A 1 161 ? -7.689 1.079 24.334 1.00 95.00 161 VAL A C 1
ATOM 1213 O O . VAL A 1 161 ? -6.866 1.993 24.308 1.00 95.00 161 VAL A O 1
ATOM 1216 N N . THR A 1 162 ? -7.808 0.265 25.384 1.00 96.00 162 THR A N 1
ATOM 1217 C CA . THR A 1 162 ? -6.861 0.287 26.508 1.00 96.00 162 THR A CA 1
ATOM 1218 C C . THR A 1 162 ? -5.640 -0.548 26.149 1.00 96.00 162 THR A C 1
ATOM 1220 O O . THR A 1 162 ? -5.773 -1.741 25.902 1.00 96.00 162 THR A O 1
ATOM 1223 N N . MET A 1 163 ? -4.459 0.071 26.146 1.00 95.06 163 MET A N 1
ATOM 1224 C CA . MET A 1 163 ? -3.185 -0.622 25.945 1.00 95.06 163 MET A CA 1
ATOM 1225 C C . MET A 1 163 ? -2.450 -0.771 27.277 1.00 95.06 163 MET A C 1
ATOM 1227 O O . MET A 1 163 ? -2.270 0.201 28.013 1.00 95.06 163 MET A O 1
ATOM 1231 N N . THR A 1 164 ? -1.996 -1.981 27.578 1.00 94.25 164 THR A N 1
ATOM 1232 C CA . THR A 1 164 ? -1.240 -2.321 28.785 1.00 94.25 164 THR A CA 1
ATOM 1233 C C . THR A 1 164 ? 0.226 -2.610 28.455 1.00 94.25 164 THR A C 1
ATOM 1235 O O . THR A 1 164 ? 0.631 -2.705 27.296 1.00 94.25 164 THR A O 1
ATOM 1238 N N . PHE A 1 165 ? 1.063 -2.774 29.482 1.00 91.25 165 PHE A N 1
ATOM 1239 C CA . PHE A 1 165 ? 2.450 -3.206 29.281 1.00 91.25 165 PHE A CA 1
ATOM 1240 C C . PHE A 1 165 ? 2.561 -4.597 28.642 1.00 91.25 165 PHE A C 1
ATOM 1242 O O . PHE A 1 165 ? 3.541 -4.843 27.943 1.00 91.25 165 PHE A O 1
ATOM 1249 N N . ALA A 1 166 ? 1.572 -5.473 28.851 1.00 91.00 166 ALA A N 1
ATOM 1250 C CA . ALA A 1 166 ? 1.550 -6.812 28.267 1.00 91.00 166 ALA A CA 1
ATOM 1251 C C . ALA A 1 166 ? 1.324 -6.795 26.743 1.00 91.00 166 ALA A C 1
ATOM 1253 O O . ALA A 1 166 ? 1.674 -7.759 26.072 1.00 91.00 166 ALA A O 1
ATOM 1254 N N . ASP A 1 167 ? 0.802 -5.693 26.193 1.00 91.19 167 ASP A N 1
ATOM 1255 C CA . ASP A 1 167 ? 0.490 -5.552 24.764 1.00 91.19 167 ASP A CA 1
ATOM 1256 C C . ASP A 1 167 ? 1.678 -5.029 23.936 1.00 91.19 167 ASP A C 1
ATOM 1258 O O . ASP A 1 167 ? 1.566 -4.796 22.731 1.00 91.19 167 ASP A O 1
ATOM 1262 N N . ARG A 1 168 ? 2.836 -4.800 24.567 1.00 89.12 168 ARG A N 1
ATOM 1263 C CA . ARG A 1 168 ? 4.029 -4.300 23.877 1.00 89.12 168 ARG A CA 1
ATOM 1264 C C . ARG A 1 168 ? 4.732 -5.436 23.140 1.00 89.12 168 ARG A C 1
ATOM 1266 O O . ARG A 1 168 ? 5.176 -6.399 23.758 1.00 89.12 168 ARG A O 1
ATOM 1273 N N . SER A 1 169 ? 4.942 -5.271 21.835 1.00 78.38 169 SER A N 1
ATOM 1274 C CA . SER A 1 169 ? 5.839 -6.129 21.055 1.00 78.38 169 SER A CA 1
ATOM 1275 C C . SER A 1 169 ? 7.297 -5.757 21.353 1.00 78.38 169 SER A C 1
ATOM 1277 O O . SER A 1 169 ? 7.920 -5.002 20.606 1.00 78.38 169 SER A O 1
ATOM 1279 N N . VAL A 1 170 ? 7.837 -6.201 22.487 1.00 72.50 170 VAL A N 1
ATOM 1280 C CA . VAL A 1 170 ? 9.268 -6.038 22.772 1.00 72.50 170 VAL A CA 1
ATOM 1281 C C . VAL A 1 170 ? 9.982 -7.284 22.267 1.00 72.50 170 VAL A C 1
ATOM 1283 O O . VAL A 1 170 ? 9.803 -8.369 22.816 1.00 72.50 170 VAL A O 1
ATOM 1286 N N . PHE A 1 171 ? 10.770 -7.131 21.207 1.00 58.19 171 PHE A N 1
ATOM 1287 C CA . PHE A 1 171 ? 11.832 -8.081 20.904 1.00 58.19 171 PHE A CA 1
ATOM 1288 C C . PHE A 1 171 ? 12.946 -7.797 21.922 1.00 58.19 171 PHE A C 1
ATOM 1290 O O . PHE A 1 171 ? 13.536 -6.717 21.889 1.00 58.19 171 PHE A O 1
ATOM 1297 N N . ASN A 1 172 ? 13.119 -8.694 22.893 1.00 50.31 172 ASN A N 1
ATOM 1298 C CA . ASN A 1 172 ? 14.297 -8.750 23.763 1.00 50.31 172 ASN A CA 1
ATOM 1299 C C . ASN A 1 172 ? 15.351 -9.601 23.060 1.00 50.31 172 ASN A C 1
ATOM 1301 O O . ASN A 1 172 ? 14.988 -10.753 22.725 1.00 50.31 172 ASN A O 1
#

Secondary structure (DSSP, 8-state):
------PPPPPP--------------------HHHHHHHHHHHHHHHHHHHHHHHHHHS----------------SS----S------PEE--HHHHHHHHHHHHHTSS---EEEEETTTTEEEEESTTS----GGGHHHHHHHHHHHHHHTTSS-TT------GGG-----

Sequence (172 aa):
MQRRVSRFRQPRFSSGRESFWHARRFSSARAPWGRILMAMALLGAMAAGSAWLLRDRLSPRTPQAPRAATLEGASAGQAAGPALQRSSLREGPGSLQERLDAIAALHGEPIGIAVADVGAGWAVSVAGDHFFPQQSVSKTWVALAVLDAIDRGDLDLKSQVTMTFADRSVFN

Radius of gyration: 40.2 Å; chains: 1; bounding box: 74×48×111 Å

Foldseek 3Di:
DDDDDDDDDDDDDDDDDDDDDDDDDDDDDDDPVVVVVVVVVVVVVVVVVVCVVVCVVPVPPPPPPPPPPPPPVPPPPDPPDPPPPPQPAAADDPVVQVVVVVVQVVPVDDDKDKDDDPVNRHIHIDPPVDDDDCVCVCVVVVVVVVVVCVVVVVDPPPDDDDDDPVNDPDDD

pLDDT: mean 71.62, std 22.93, range [31.34, 98.38]